Protein AF-A0A0N1IH06-F1 (afdb_monomer_lite)

Radius of gyration: 19.14 Å; chains: 1; bounding box: 36×37×57 Å

Secondary structure (DSSP, 8-state):
-PPPPP-------EEEEEE-TT--TT--TT--EEEEESS-----SS--PPPPP-SS---TT------------TTS--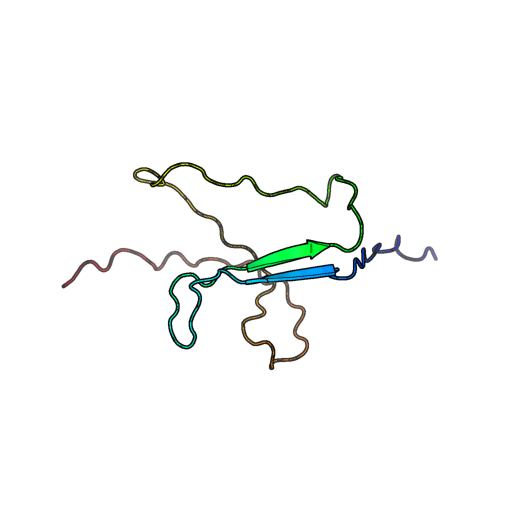----------S--------

Sequence (97 aa):
MSSPPGMFIFLVPIKAIHVHPEYKPPMKYNDIAILELAADVDIDSSIRPACLWQKPDFGQNSIAYATGWGTTDPLMGNSSKIDDLQISSWLTYKTNH

Structure (mmCIF, N/CA/C/O backbone):
data_AF-A0A0N1IH06-F1
#
_entry.id   AF-A0A0N1IH06-F1
#
loop_
_atom_site.group_PDB
_atom_site.id
_atom_site.type_symbol
_atom_site.label_atom_id
_atom_site.label_alt_id
_atom_site.label_comp_id
_atom_site.label_asym_id
_atom_site.label_entity_id
_atom_site.label_seq_id
_atom_site.pdbx_PDB_ins_code
_atom_site.Cartn_x
_atom_site.Cartn_y
_atom_site.Cartn_z
_atom_site.occupancy
_atom_site.B_iso_or_equiv
_atom_site.auth_seq_id
_atom_site.auth_comp_id
_atom_site.auth_asym_id
_atom_site.auth_atom_id
_atom_site.pdbx_PDB_model_num
ATOM 1 N N . MET A 1 1 ? 13.605 20.977 -33.504 1.00 37.25 1 MET A N 1
ATOM 2 C CA . MET A 1 1 ? 12.475 20.815 -32.567 1.00 37.25 1 MET A CA 1
ATOM 3 C C . MET A 1 1 ? 12.529 19.408 -31.994 1.00 37.25 1 MET A C 1
ATOM 5 O O . MET A 1 1 ? 12.332 18.462 -32.741 1.00 37.25 1 MET A O 1
ATOM 9 N N . SER A 1 2 ? 12.899 19.268 -30.723 1.00 41.12 2 SER A N 1
ATOM 10 C CA . SER A 1 2 ? 13.018 17.993 -30.008 1.00 41.12 2 SER A CA 1
ATOM 11 C C . SER A 1 2 ? 11.706 17.663 -29.298 1.00 41.12 2 SER A C 1
ATOM 13 O O . SER A 1 2 ? 11.226 18.471 -28.504 1.00 41.12 2 SER A O 1
ATOM 15 N N . SER A 1 3 ? 11.136 16.495 -29.580 1.00 48.72 3 SER A N 1
ATOM 16 C CA . SER A 1 3 ? 10.010 15.928 -28.829 1.00 48.72 3 SER A CA 1
ATOM 17 C C . SER A 1 3 ? 10.336 15.855 -27.324 1.00 48.72 3 SER A C 1
ATOM 19 O O . SER A 1 3 ? 11.503 15.632 -26.987 1.00 48.72 3 SER A O 1
ATOM 21 N N . PRO A 1 4 ? 9.361 16.021 -26.407 1.00 58.12 4 PRO A N 1
ATOM 22 C CA . PRO A 1 4 ? 9.625 15.884 -24.977 1.00 58.12 4 PRO A CA 1
ATOM 23 C C . PRO A 1 4 ? 10.025 14.433 -24.661 1.00 58.12 4 PRO A C 1
ATOM 25 O O . PRO A 1 4 ? 9.438 13.517 -25.247 1.00 58.12 4 PRO A O 1
ATOM 28 N N . PRO A 1 5 ? 10.998 14.192 -23.764 1.00 48.44 5 PRO A N 1
ATOM 29 C CA . PRO A 1 5 ? 11.361 12.843 -23.349 1.00 48.44 5 PRO A CA 1
ATOM 30 C C . PRO A 1 5 ? 10.136 12.138 -22.758 1.00 48.44 5 PRO A C 1
ATOM 32 O O . PRO A 1 5 ? 9.456 12.666 -21.878 1.00 48.44 5 PRO A O 1
ATOM 35 N N . GLY A 1 6 ? 9.836 10.972 -23.330 1.00 48.44 6 GLY A N 1
ATOM 36 C CA . GLY A 1 6 ? 8.625 10.203 -23.094 1.00 48.44 6 GLY A CA 1
ATOM 37 C C . GLY A 1 6 ? 8.413 9.866 -21.623 1.00 48.44 6 GLY A C 1
ATOM 38 O O . GLY A 1 6 ? 9.256 9.259 -20.971 1.00 48.44 6 GLY A O 1
ATOM 39 N N . MET A 1 7 ? 7.235 10.231 -21.132 1.00 52.88 7 MET A N 1
ATOM 40 C CA . MET A 1 7 ? 6.618 9.641 -19.957 1.00 52.88 7 MET A CA 1
ATOM 41 C C . MET A 1 7 ? 6.423 8.145 -20.232 1.00 52.88 7 MET A C 1
ATOM 43 O O . MET A 1 7 ? 5.544 7.763 -21.004 1.00 52.88 7 MET A O 1
ATOM 47 N N . PHE A 1 8 ? 7.269 7.296 -19.652 1.00 55.47 8 PHE A N 1
ATOM 48 C CA . PHE A 1 8 ? 7.048 5.855 -19.671 1.00 55.47 8 PHE A CA 1
ATOM 49 C C . PHE A 1 8 ? 5.858 5.556 -18.758 1.00 55.47 8 PHE A C 1
ATOM 51 O O . PHE A 1 8 ? 5.989 5.539 -17.538 1.00 55.47 8 PHE A O 1
ATOM 58 N N . ILE A 1 9 ? 4.672 5.370 -19.338 1.00 63.19 9 ILE A N 1
ATOM 59 C CA . ILE A 1 9 ? 3.541 4.833 -18.583 1.00 63.19 9 ILE A CA 1
ATOM 60 C C . ILE A 1 9 ? 3.840 3.354 -1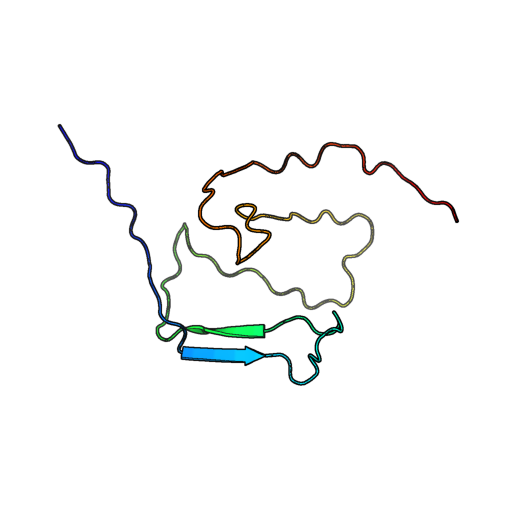8.355 1.00 63.19 9 ILE A C 1
ATOM 62 O O . ILE A 1 9 ? 3.825 2.556 -19.292 1.00 63.19 9 ILE A O 1
ATOM 66 N N . PHE A 1 10 ? 4.132 2.997 -17.110 1.00 70.56 10 PHE A N 1
ATOM 67 C CA . PHE A 1 10 ? 4.335 1.612 -16.719 1.00 70.56 10 PHE A CA 1
ATOM 68 C C . PHE A 1 10 ? 2.970 0.974 -16.430 1.00 70.56 10 PHE A C 1
ATOM 70 O O . PHE A 1 10 ? 2.358 1.227 -15.394 1.00 70.56 10 PHE A O 1
ATOM 77 N N . LEU A 1 11 ? 2.451 0.204 -17.391 1.00 83.62 11 LEU A N 1
ATOM 78 C CA . LEU A 1 11 ? 1.171 -0.497 -17.268 1.00 83.62 11 LEU A CA 1
ATOM 79 C C . LEU A 1 11 ? 1.414 -1.960 -16.901 1.00 83.62 11 LEU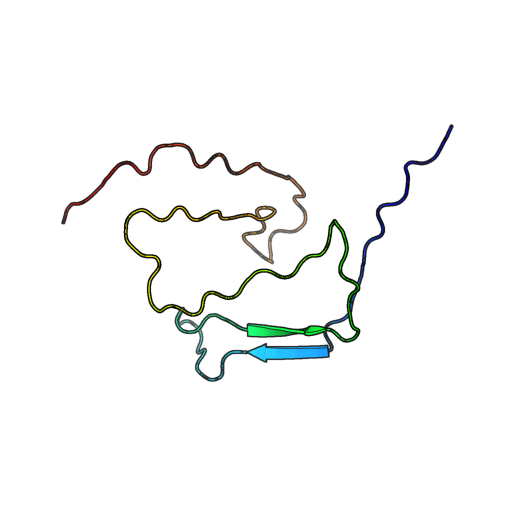 A C 1
ATOM 81 O O . LEU A 1 11 ? 1.884 -2.737 -17.730 1.00 83.62 11 LEU A O 1
ATOM 85 N N . VAL A 1 12 ? 1.043 -2.340 -15.677 1.00 90.12 12 VAL A N 1
ATOM 86 C CA . VAL A 1 12 ? 1.100 -3.730 -15.206 1.00 90.12 12 VAL A CA 1
ATOM 87 C C . VAL A 1 12 ? -0.318 -4.233 -14.952 1.00 90.12 12 VAL A C 1
ATOM 89 O O . VAL A 1 12 ? -1.046 -3.615 -14.172 1.00 90.12 12 VAL A O 1
ATOM 92 N N . PRO A 1 13 ? -0.741 -5.341 -15.583 1.00 94.00 13 PRO A N 1
ATOM 93 C CA . PRO A 1 13 ? -2.034 -5.945 -15.292 1.00 94.00 13 PRO A CA 1
ATOM 94 C C . PRO A 1 13 ? -2.121 -6.460 -13.851 1.00 94.00 13 PRO A C 1
ATOM 96 O O . PRO A 1 13 ? -1.130 -6.905 -13.269 1.00 94.00 13 PRO A O 1
ATOM 99 N N . ILE A 1 14 ? -3.333 -6.469 -13.300 1.00 94.88 14 ILE A N 1
ATOM 100 C CA . ILE A 1 14 ? -3.624 -7.114 -12.017 1.00 94.88 14 ILE A CA 1
ATOM 101 C C . ILE A 1 14 ? -3.856 -8.603 -12.273 1.00 94.88 14 ILE A C 1
ATOM 103 O O . ILE A 1 14 ? -4.690 -8.973 -13.099 1.00 94.88 14 ILE A O 1
ATOM 107 N N . LYS A 1 15 ? -3.131 -9.455 -11.551 1.00 96.62 15 LYS A N 1
ATOM 108 C CA . LYS A 1 15 ? -3.290 -10.912 -11.586 1.00 96.62 15 LYS A CA 1
ATOM 109 C C . LYS A 1 15 ? -4.420 -11.378 -10.683 1.00 96.62 15 LYS A C 1
ATOM 111 O O . LYS A 1 15 ? -5.212 -12.225 -11.088 1.00 96.62 15 LYS A O 1
ATOM 116 N N . ALA A 1 16 ? -4.484 -10.842 -9.468 1.00 95.69 16 ALA A N 1
ATOM 117 C CA . ALA A 1 16 ? -5.490 -11.214 -8.484 1.00 95.69 16 ALA A CA 1
ATOM 118 C C . ALA A 1 16 ? -5.808 -10.057 -7.531 1.00 95.69 16 ALA A C 1
ATOM 120 O O . ALA A 1 16 ? -4.976 -9.186 -7.274 1.00 95.69 16 ALA A O 1
ATOM 121 N N . ILE A 1 17 ? -7.031 -10.078 -7.003 1.00 96.75 17 ILE A N 1
ATOM 122 C CA . ILE A 1 17 ? -7.524 -9.141 -5.993 1.00 96.75 17 ILE A CA 1
ATOM 123 C C . ILE A 1 17 ? -7.880 -9.959 -4.756 1.00 96.75 17 ILE A C 1
ATOM 125 O O . ILE A 1 17 ? -8.794 -10.783 -4.794 1.00 96.75 17 ILE A O 1
ATOM 129 N N . HIS A 1 18 ? -7.169 -9.718 -3.660 1.00 95.94 18 HIS A N 1
ATOM 130 C CA . HIS A 1 18 ? -7.346 -10.411 -2.388 1.00 95.94 18 HIS A CA 1
ATOM 131 C C . HIS A 1 18 ? -8.028 -9.463 -1.399 1.00 95.94 18 HIS A C 1
ATOM 133 O O . HIS A 1 18 ? -7.379 -8.637 -0.757 1.00 95.94 18 HIS A O 1
ATOM 139 N N . VAL A 1 19 ? -9.357 -9.539 -1.317 1.00 95.88 19 VAL A N 1
ATOM 140 C CA . VAL A 1 19 ? -10.160 -8.726 -0.388 1.00 95.88 19 VAL A CA 1
ATOM 141 C C . VAL A 1 19 ? -10.036 -9.288 1.027 1.00 95.88 19 VAL A C 1
ATOM 143 O O . VAL A 1 19 ? -9.980 -10.507 1.201 1.00 95.88 19 VAL A O 1
ATOM 146 N N . HIS A 1 20 ? -10.010 -8.420 2.044 1.00 95.12 20 HIS A N 1
ATOM 147 C CA . HIS A 1 20 ? -10.005 -8.874 3.433 1.00 95.12 20 HIS A CA 1
ATOM 148 C C . HIS A 1 20 ? -11.194 -9.821 3.699 1.00 95.12 20 HIS A C 1
ATOM 150 O O . HIS A 1 20 ? -12.336 -9.453 3.413 1.00 95.12 20 HIS A O 1
ATOM 156 N N . PRO A 1 21 ? -10.977 -11.019 4.276 1.00 96.31 21 PRO A N 1
ATOM 157 C CA . PRO A 1 21 ? -12.012 -12.056 4.385 1.00 96.31 21 PRO A CA 1
ATOM 158 C C . PRO A 1 21 ? -13.220 -11.634 5.234 1.00 96.31 21 PRO A C 1
ATOM 160 O O . PRO A 1 21 ? -14.321 -12.153 5.069 1.00 96.31 21 PRO A O 1
ATOM 163 N N . GLU A 1 22 ? -13.020 -10.682 6.144 1.00 96.25 22 GLU A N 1
ATOM 164 C CA . GLU A 1 22 ? -14.071 -10.147 7.014 1.00 96.25 22 GLU A CA 1
ATOM 165 C C . GLU A 1 22 ? -14.689 -8.830 6.521 1.00 96.25 22 GLU A C 1
ATOM 167 O O . GLU A 1 22 ? -15.530 -8.260 7.218 1.00 96.25 22 GLU A O 1
ATOM 172 N N . TYR A 1 23 ? -14.288 -8.321 5.352 1.00 94.12 23 TYR A N 1
ATOM 173 C CA . TYR A 1 23 ? -14.929 -7.144 4.772 1.00 94.12 23 TYR A CA 1
ATOM 174 C C . TYR A 1 23 ? -16.373 -7.469 4.378 1.00 94.12 23 TYR A C 1
ATOM 176 O O . TYR A 1 23 ? -16.638 -8.424 3.646 1.00 94.12 23 TYR A O 1
ATOM 184 N N . LYS A 1 24 ? -17.326 -6.675 4.872 1.00 90.81 24 LYS A N 1
ATOM 185 C CA . LYS A 1 24 ? -18.761 -6.874 4.631 1.00 90.81 24 LYS A CA 1
ATOM 186 C C . LYS A 1 24 ? -19.445 -5.526 4.374 1.00 90.81 24 LYS A C 1
ATOM 188 O O . LYS A 1 24 ? -19.783 -4.834 5.338 1.00 90.81 24 LYS A O 1
ATOM 193 N N . PRO A 1 25 ? -19.687 -5.137 3.111 1.00 86.69 25 PRO A N 1
ATOM 194 C CA . PRO A 1 25 ? -20.413 -3.906 2.816 1.00 86.69 25 PRO A CA 1
ATOM 195 C C . PRO A 1 25 ? -21.847 -3.967 3.388 1.00 86.69 25 PRO A C 1
ATOM 197 O O . PRO A 1 25 ? -22.431 -5.050 3.453 1.00 86.69 25 PRO A O 1
ATOM 200 N N . PRO A 1 26 ? -22.436 -2.834 3.821 1.00 87.19 26 PRO A N 1
ATOM 201 C CA . PRO A 1 26 ? -21.933 -1.461 3.704 1.00 87.19 26 PRO A CA 1
ATOM 202 C C . PRO A 1 26 ? -21.001 -1.031 4.851 1.00 87.19 26 PRO A C 1
ATOM 204 O O . PRO A 1 26 ? -20.659 0.149 4.947 1.00 87.19 26 PRO A O 1
ATOM 207 N N . MET A 1 27 ? -20.620 -1.947 5.748 1.00 83.00 27 MET A N 1
ATOM 208 C CA . MET A 1 27 ? -19.755 -1.614 6.879 1.00 83.00 27 MET A CA 1
ATOM 209 C C . MET A 1 27 ? -18.373 -1.172 6.383 1.00 83.00 27 MET A C 1
ATOM 211 O O . MET A 1 27 ? -17.840 -1.714 5.421 1.00 83.00 27 MET A O 1
ATOM 215 N N . LYS A 1 28 ? -17.793 -0.181 7.065 1.00 86.56 28 LYS A N 1
ATOM 216 C CA . LYS A 1 28 ? -16.462 0.377 6.765 1.00 86.56 28 LYS A CA 1
ATOM 217 C C . LYS A 1 28 ? -15.327 -0.300 7.540 1.00 86.56 28 LYS A C 1
ATOM 219 O O . LYS A 1 28 ? -14.187 0.145 7.490 1.00 86.56 28 LYS A O 1
ATOM 224 N N . TYR A 1 29 ? -15.640 -1.363 8.279 1.00 90.75 29 TYR A N 1
ATOM 225 C CA . TYR A 1 29 ? -14.641 -2.170 8.969 1.00 90.75 29 TYR A CA 1
ATOM 226 C C . TYR A 1 29 ? -13.922 -3.083 7.980 1.00 90.75 29 TYR A C 1
ATOM 228 O O . TYR A 1 29 ? -14.557 -3.647 7.090 1.00 90.75 29 TYR A O 1
ATOM 236 N N . ASN A 1 30 ? -12.612 -3.252 8.178 1.00 92.69 30 ASN A N 1
ATOM 237 C CA . ASN A 1 30 ? -11.752 -4.078 7.331 1.00 92.69 30 ASN A CA 1
ATOM 238 C C . ASN A 1 30 ? -11.787 -3.679 5.843 1.00 92.69 30 ASN A C 1
ATOM 240 O O . ASN A 1 30 ? -11.702 -4.539 4.971 1.00 92.69 30 ASN A O 1
ATOM 244 N N . ASP A 1 31 ? -11.932 -2.381 5.557 1.00 93.00 31 ASP A N 1
ATOM 245 C CA . ASP A 1 31 ? -11.947 -1.824 4.198 1.00 93.00 31 ASP A CA 1
ATOM 246 C C . ASP A 1 31 ? -10.518 -1.784 3.618 1.00 93.00 31 ASP A C 1
ATOM 248 O O . ASP A 1 31 ? -9.873 -0.739 3.541 1.00 93.00 31 ASP A O 1
ATOM 252 N N . ILE A 1 32 ? -9.976 -2.971 3.321 1.00 93.12 32 ILE A N 1
ATOM 253 C CA . ILE A 1 32 ? -8.619 -3.190 2.811 1.00 93.12 32 ILE A CA 1
ATOM 254 C C . ILE A 1 32 ? -8.585 -4.385 1.845 1.00 93.12 32 ILE A C 1
ATOM 256 O O . ILE A 1 32 ? -9.284 -5.386 2.024 1.00 93.12 32 ILE A O 1
ATOM 260 N N . ALA A 1 33 ? -7.742 -4.290 0.817 1.00 94.50 33 ALA A N 1
ATOM 261 C CA . ALA A 1 33 ? -7.468 -5.370 -0.125 1.00 94.50 33 ALA A CA 1
ATOM 262 C C . ALA A 1 33 ? -6.003 -5.333 -0.582 1.00 94.50 33 ALA A C 1
ATOM 264 O O . ALA A 1 33 ? -5.374 -4.275 -0.591 1.00 94.50 33 ALA A O 1
ATOM 265 N N . ILE A 1 34 ? -5.476 -6.489 -0.985 1.00 96.44 34 ILE A N 1
ATOM 266 C CA . ILE A 1 34 ? -4.157 -6.623 -1.613 1.00 96.44 34 ILE A CA 1
ATOM 267 C C . ILE A 1 34 ? -4.358 -6.867 -3.109 1.00 96.44 34 ILE A C 1
ATOM 269 O O . ILE A 1 34 ? -5.119 -7.751 -3.506 1.00 96.44 34 ILE A O 1
ATOM 273 N N . LEU A 1 35 ? -3.656 -6.097 -3.940 1.00 95.81 35 LEU A N 1
ATOM 274 C CA . LEU A 1 35 ? -3.601 -6.300 -5.387 1.00 95.81 35 LEU A CA 1
ATOM 275 C C . LEU A 1 35 ? -2.298 -7.017 -5.736 1.00 95.81 35 LEU A C 1
ATOM 277 O O . LEU A 1 35 ? -1.214 -6.517 -5.443 1.00 95.81 35 LEU A O 1
ATOM 281 N N . GLU A 1 36 ? -2.404 -8.184 -6.361 1.00 95.44 36 GLU A N 1
ATOM 282 C CA . GLU A 1 36 ? -1.257 -8.933 -6.869 1.00 95.44 36 GLU A CA 1
ATOM 283 C C . GLU A 1 36 ? -1.016 -8.551 -8.330 1.00 95.44 36 GLU A C 1
ATOM 285 O O . GLU A 1 36 ? -1.911 -8.671 -9.172 1.00 95.44 36 GLU A O 1
ATOM 290 N N . LEU A 1 37 ? 0.192 -8.085 -8.638 1.00 95.38 37 LEU A N 1
ATOM 291 C CA . LEU A 1 37 ? 0.583 -7.714 -9.995 1.00 95.38 37 LEU A CA 1
ATOM 292 C C . LEU A 1 37 ? 0.883 -8.963 -10.839 1.00 95.38 37 LEU A C 1
ATOM 294 O O . LEU A 1 37 ? 1.344 -9.982 -10.329 1.00 95.38 37 LEU A O 1
ATOM 298 N N . ALA A 1 38 ? 0.612 -8.897 -12.144 1.00 95.12 38 ALA A N 1
ATOM 299 C CA . ALA A 1 38 ? 0.884 -9.997 -13.077 1.00 95.12 38 ALA A CA 1
ATOM 300 C C . ALA A 1 38 ? 2.363 -10.155 -13.442 1.00 95.12 38 ALA A C 1
ATOM 302 O O . ALA A 1 38 ? 2.754 -11.210 -13.940 1.00 95.12 38 ALA A O 1
ATOM 303 N N . ALA A 1 39 ? 3.164 -9.125 -13.187 1.00 93.31 39 ALA A N 1
ATOM 304 C CA . ALA A 1 39 ? 4.604 -9.129 -13.359 1.00 93.31 39 ALA A CA 1
ATOM 305 C C . ALA A 1 39 ? 5.256 -8.303 -12.248 1.00 93.31 39 ALA A C 1
ATOM 307 O O . ALA A 1 39 ? 4.629 -7.395 -11.692 1.00 93.31 39 ALA A O 1
ATOM 308 N N . ASP A 1 40 ? 6.514 -8.620 -11.961 1.00 91.88 40 ASP A N 1
ATOM 309 C CA . ASP A 1 40 ? 7.331 -7.843 -11.037 1.00 91.88 40 ASP A CA 1
ATOM 310 C C . ASP A 1 40 ? 7.620 -6.447 -11.607 1.00 91.88 40 ASP A C 1
ATOM 312 O O . ASP A 1 40 ? 7.640 -6.234 -12.823 1.00 91.88 40 ASP A O 1
ATOM 316 N N . VAL A 1 41 ? 7.830 -5.489 -10.705 1.00 89.56 41 VAL A N 1
ATOM 317 C CA . VAL A 1 41 ? 8.149 -4.099 -11.042 1.00 89.56 41 VAL A CA 1
ATOM 318 C C . VAL A 1 41 ? 9.532 -3.768 -10.517 1.00 89.56 41 VAL A C 1
ATOM 320 O O . VAL A 1 41 ? 9.813 -3.968 -9.333 1.00 89.56 41 VAL A O 1
ATOM 323 N N . ASP A 1 42 ? 10.373 -3.222 -11.389 1.00 88.69 42 ASP A N 1
ATOM 324 C CA . ASP A 1 42 ? 11.696 -2.754 -11.003 1.00 88.69 42 ASP A CA 1
ATOM 325 C C . ASP A 1 42 ? 11.590 -1.491 -10.138 1.00 88.69 42 ASP A C 1
ATOM 327 O O . ASP A 1 42 ? 10.887 -0.533 -10.462 1.00 88.69 42 ASP A O 1
ATOM 331 N N . ILE A 1 43 ? 12.299 -1.496 -9.010 1.00 89.62 43 ILE A N 1
ATOM 332 C CA . ILE A 1 43 ? 12.373 -0.354 -8.095 1.00 89.62 43 ILE A CA 1
ATOM 333 C C . ILE A 1 43 ? 13.357 0.667 -8.661 1.00 89.62 43 ILE A C 1
ATOM 335 O O . ILE A 1 43 ? 14.503 0.334 -8.968 1.00 89.62 43 ILE A O 1
ATOM 339 N N . ASP A 1 44 ? 12.943 1.931 -8.710 1.00 86.88 44 ASP A N 1
ATOM 340 C CA . ASP A 1 44 ? 13.775 3.030 -9.191 1.00 86.88 44 ASP A CA 1
ATOM 341 C C . ASP A 1 44 ? 13.591 4.313 -8.352 1.00 86.88 44 ASP A C 1
ATOM 343 O O . ASP A 1 44 ? 13.175 4.290 -7.188 1.00 86.88 44 ASP A O 1
ATOM 347 N N . SER A 1 45 ? 13.992 5.466 -8.895 1.00 89.12 45 SER A N 1
ATOM 348 C CA . SER A 1 45 ? 13.818 6.754 -8.216 1.00 89.12 45 SER A CA 1
ATOM 349 C C . SER A 1 45 ? 12.357 7.179 -8.059 1.00 89.12 45 SER A C 1
ATOM 351 O O . SER A 1 45 ? 12.058 7.932 -7.134 1.00 89.12 45 SER A O 1
ATOM 353 N N . SER A 1 46 ? 11.480 6.713 -8.942 1.00 87.12 46 SER A N 1
ATOM 354 C CA . SER A 1 46 ? 10.066 7.071 -9.053 1.00 87.12 46 SER A CA 1
ATOM 355 C C . SER A 1 46 ? 9.130 6.000 -8.481 1.00 87.12 46 SER A C 1
ATOM 357 O O . SER A 1 46 ? 8.013 6.330 -8.089 1.00 87.12 46 SER A O 1
ATOM 359 N N . ILE A 1 47 ? 9.576 4.746 -8.381 1.00 88.19 47 ILE A N 1
ATOM 360 C CA . ILE A 1 47 ? 8.825 3.602 -7.858 1.00 88.19 47 ILE A CA 1
ATOM 361 C C . ILE A 1 47 ? 9.528 3.083 -6.607 1.00 88.19 47 ILE A C 1
ATOM 363 O O . ILE A 1 47 ? 10.612 2.507 -6.684 1.00 88.19 47 ILE A O 1
ATOM 367 N N . ARG A 1 48 ? 8.908 3.267 -5.436 1.00 90.62 48 ARG A N 1
ATOM 368 C CA . ARG A 1 48 ? 9.417 2.759 -4.152 1.00 90.62 48 ARG A CA 1
ATOM 369 C C . ARG A 1 48 ? 8.277 2.211 -3.292 1.00 90.62 48 ARG A C 1
ATOM 371 O O . ARG A 1 48 ? 7.229 2.854 -3.219 1.00 90.62 48 ARG A O 1
ATOM 378 N N . PRO A 1 49 ? 8.465 1.063 -2.618 1.00 91.38 49 PRO A N 1
ATOM 379 C CA . PRO A 1 49 ? 7.460 0.534 -1.708 1.00 91.38 49 PRO A CA 1
ATOM 380 C C . PRO A 1 49 ? 7.310 1.432 -0.473 1.00 91.38 49 PRO A C 1
ATOM 382 O O . PRO A 1 49 ? 8.288 1.984 0.034 1.00 91.38 49 PRO A O 1
ATOM 385 N N . ALA A 1 50 ? 6.082 1.542 0.034 1.00 89.81 50 ALA A N 1
ATOM 386 C CA . ALA A 1 50 ? 5.820 2.156 1.329 1.00 89.81 50 ALA A CA 1
ATOM 387 C C . ALA A 1 50 ? 6.174 1.184 2.468 1.00 89.81 50 ALA A C 1
ATOM 389 O O . ALA A 1 50 ? 6.005 -0.030 2.344 1.00 89.81 50 ALA A O 1
ATOM 390 N N . CYS A 1 51 ? 6.640 1.717 3.597 1.00 89.38 51 CYS A N 1
ATOM 391 C CA . CYS A 1 51 ? 6.889 0.913 4.790 1.00 89.38 51 CYS A CA 1
ATOM 392 C C . CYS A 1 51 ? 5.569 0.556 5.484 1.00 89.38 51 CYS A C 1
ATOM 394 O O . CYS A 1 51 ? 4.743 1.433 5.735 1.00 89.38 51 CYS A O 1
ATOM 396 N N . LEU A 1 52 ? 5.404 -0.714 5.860 1.00 90.19 52 LEU A N 1
ATOM 397 C CA . LEU A 1 52 ? 4.273 -1.143 6.677 1.00 90.19 52 LEU A CA 1
ATOM 398 C C . LEU A 1 52 ? 4.554 -0.871 8.157 1.00 90.19 52 LEU A C 1
ATOM 400 O O . LEU A 1 52 ? 5.581 -1.287 8.699 1.00 90.19 52 LEU A O 1
ATOM 404 N N . TRP A 1 53 ? 3.623 -0.196 8.822 1.00 89.06 53 TRP A N 1
ATOM 405 C CA . TRP A 1 53 ? 3.697 0.027 10.260 1.00 89.06 53 TRP A CA 1
ATOM 406 C C . TRP A 1 53 ? 3.344 -1.255 11.021 1.00 89.06 53 TRP A C 1
ATOM 408 O O . TRP A 1 53 ? 2.324 -1.880 10.749 1.00 89.06 53 TRP A O 1
ATOM 418 N N . GLN A 1 54 ? 4.191 -1.651 11.975 1.00 90.50 54 GLN A N 1
ATOM 419 C CA . GLN A 1 54 ? 4.043 -2.911 12.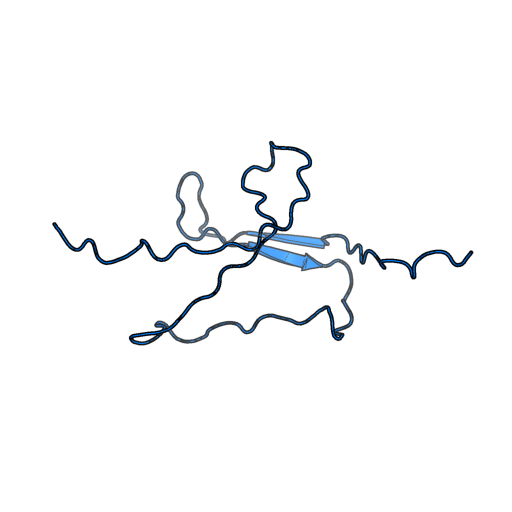722 1.00 90.50 54 GLN A CA 1
ATOM 420 C C . GLN A 1 54 ? 3.662 -2.715 14.194 1.00 90.50 54 GLN A C 1
ATOM 422 O O . GLN A 1 54 ? 3.539 -3.688 14.935 1.00 90.50 54 GLN A O 1
ATOM 427 N N . LYS A 1 55 ? 3.511 -1.466 14.645 1.00 88.44 55 LYS A N 1
ATOM 428 C CA . LYS A 1 55 ? 3.142 -1.157 16.029 1.00 88.44 55 LYS A CA 1
ATOM 429 C C . LYS A 1 55 ? 1.644 -0.859 16.123 1.00 88.44 55 LYS A C 1
ATOM 431 O O . LYS A 1 55 ? 1.066 -0.364 15.159 1.00 88.44 55 LYS A O 1
ATOM 436 N N . PRO A 1 56 ? 1.015 -1.134 17.274 1.00 84.38 56 PRO A N 1
ATOM 437 C CA . PRO A 1 56 ? -0.414 -0.890 17.454 1.00 84.38 56 PRO A CA 1
ATOM 438 C C . PRO A 1 56 ? -0.771 0.602 17.517 1.00 84.38 56 PRO A C 1
ATOM 440 O O . PRO A 1 56 ? -1.917 0.960 17.268 1.00 84.38 56 PRO A O 1
ATOM 443 N N . ASP A 1 57 ? 0.185 1.473 17.846 1.00 84.44 57 ASP A N 1
ATOM 444 C CA . ASP A 1 57 ? -0.026 2.906 18.011 1.00 84.44 57 ASP A CA 1
ATOM 445 C C . ASP A 1 57 ? 1.027 3.744 17.270 1.00 84.44 57 ASP A C 1
ATOM 447 O O . ASP A 1 57 ? 2.084 3.263 16.853 1.00 84.44 57 ASP A O 1
ATOM 451 N N . PHE A 1 58 ? 0.705 5.025 17.080 1.00 78.94 58 PHE A N 1
ATOM 452 C CA . PHE A 1 58 ? 1.579 6.014 16.448 1.00 78.94 58 PHE A CA 1
ATOM 453 C C . PHE A 1 58 ? 2.306 6.899 17.475 1.00 78.94 58 PHE A C 1
ATOM 455 O O . PHE A 1 58 ? 3.012 7.820 17.083 1.00 78.94 58 PHE A O 1
ATOM 462 N N . GLY A 1 59 ? 2.174 6.632 18.780 1.00 80.31 59 GLY A N 1
ATOM 463 C CA . GLY A 1 59 ? 2.649 7.527 19.842 1.00 80.31 59 GLY A CA 1
ATOM 464 C C . GLY A 1 59 ? 1.911 8.878 19.874 1.00 80.31 59 GLY A C 1
ATOM 465 O O . GLY A 1 59 ? 1.072 9.176 19.023 1.00 80.31 59 GLY A O 1
ATOM 466 N N . GLN A 1 60 ? 2.197 9.707 20.881 1.00 79.69 60 GLN A N 1
ATOM 467 C CA . GLN A 1 60 ? 1.660 11.072 20.950 1.00 79.69 60 GLN A CA 1
ATOM 468 C C . GLN A 1 60 ? 2.438 12.011 20.014 1.00 79.69 60 GLN A C 1
ATOM 470 O O . GLN A 1 60 ? 3.656 11.903 19.900 1.00 79.69 60 GLN A O 1
ATOM 475 N N . ASN A 1 61 ? 1.733 12.965 19.397 1.00 78.00 61 ASN A N 1
ATOM 476 C CA . ASN A 1 61 ? 2.280 14.030 18.539 1.00 78.00 61 ASN A CA 1
ATOM 477 C C . ASN A 1 61 ? 2.921 13.575 17.212 1.00 78.00 61 ASN A C 1
ATOM 479 O O . ASN A 1 61 ? 3.821 14.242 16.700 1.00 78.00 61 ASN A O 1
ATOM 483 N N . SER A 1 62 ? 2.439 12.482 16.620 1.00 82.69 62 SER A N 1
ATOM 484 C CA . SER A 1 62 ? 2.871 12.059 15.282 1.00 82.69 62 SER A CA 1
ATOM 485 C C . SER A 1 62 ? 2.151 12.819 14.170 1.00 82.69 62 SER A C 1
ATOM 487 O O . SER A 1 62 ? 0.938 13.022 14.218 1.00 82.69 62 SER A O 1
ATOM 489 N N . ILE A 1 63 ? 2.909 13.220 13.148 1.00 85.56 63 ILE A N 1
ATOM 490 C CA . ILE A 1 63 ? 2.392 13.875 11.941 1.00 85.56 63 ILE A CA 1
ATOM 491 C C . ILE A 1 63 ? 2.160 12.807 10.870 1.00 85.56 63 ILE A C 1
ATOM 493 O O . ILE A 1 63 ? 3.047 11.999 10.598 1.00 85.56 63 ILE A O 1
ATOM 497 N N . ALA A 1 64 ? 0.982 12.830 10.248 1.00 86.88 64 ALA A N 1
ATOM 498 C CA . ALA A 1 64 ? 0.644 11.989 9.106 1.00 86.88 64 ALA A CA 1
ATOM 499 C C . ALA A 1 64 ? 0.489 12.844 7.843 1.00 86.88 64 ALA A C 1
ATOM 501 O O . ALA A 1 64 ? -0.041 13.954 7.897 1.00 86.88 64 ALA A O 1
ATOM 502 N N . TYR A 1 65 ? 0.929 12.303 6.709 1.00 89.50 65 TYR A N 1
ATOM 503 C CA . TYR A 1 65 ? 0.769 12.915 5.393 1.00 89.50 65 TYR A CA 1
ATOM 504 C C . TYR A 1 65 ? -0.221 12.089 4.573 1.00 89.50 65 TYR A C 1
ATOM 506 O O . TYR A 1 65 ? -0.124 10.863 4.543 1.00 89.50 65 TYR A O 1
ATOM 514 N N . ALA A 1 66 ? -1.152 12.759 3.899 1.00 87.06 66 ALA A N 1
ATOM 515 C CA . ALA A 1 66 ? -2.066 12.149 2.940 1.00 87.06 66 ALA A CA 1
ATOM 516 C C . ALA A 1 66 ? -1.778 12.727 1.551 1.00 87.06 66 ALA A C 1
ATOM 518 O O . ALA A 1 66 ? -1.666 13.943 1.401 1.00 87.06 66 ALA A O 1
ATOM 519 N N . THR A 1 67 ? -1.641 11.865 0.547 1.00 87.19 67 THR A N 1
ATOM 520 C CA . THR A 1 67 ? -1.311 12.247 -0.832 1.00 87.19 67 THR A CA 1
ATOM 521 C C . THR A 1 67 ? -2.243 11.539 -1.815 1.00 87.19 67 THR A C 1
ATOM 523 O O . THR A 1 67 ? -2.709 10.430 -1.559 1.00 87.19 67 THR A O 1
ATOM 526 N N . GLY A 1 68 ? -2.548 12.184 -2.942 1.00 84.38 68 GLY A N 1
ATOM 527 C CA . GLY A 1 68 ? -3.395 11.622 -3.994 1.00 84.38 68 GLY A CA 1
ATOM 528 C C . GLY A 1 68 ? -3.775 12.663 -5.046 1.00 84.38 68 GLY A C 1
ATOM 529 O O . GLY A 1 68 ? -3.563 13.854 -4.849 1.00 84.38 68 GLY A O 1
ATOM 530 N N . TRP A 1 69 ? -4.360 12.217 -6.160 1.00 84.38 69 TRP A N 1
ATOM 531 C CA . TRP A 1 69 ? -4.796 13.083 -7.271 1.00 84.38 69 TRP A CA 1
ATOM 532 C C . TRP A 1 69 ? -6.237 13.606 -7.136 1.00 84.38 69 TRP A C 1
ATOM 534 O O . TRP A 1 69 ? -6.805 14.103 -8.101 1.00 84.38 69 TRP A O 1
ATOM 544 N N . GLY A 1 70 ? -6.857 13.467 -5.960 1.00 77.62 70 GLY A N 1
ATOM 545 C CA . GLY A 1 70 ? -8.203 13.998 -5.714 1.00 77.62 70 GLY A CA 1
ATOM 546 C C . GLY A 1 70 ? -9.355 13.221 -6.367 1.00 77.62 70 GLY A C 1
ATOM 547 O O . GLY A 1 70 ? -10.465 13.739 -6.435 1.00 77.62 70 GLY A O 1
ATOM 548 N N . THR A 1 71 ? -9.140 11.981 -6.820 1.00 70.62 71 THR A N 1
ATOM 549 C CA . THR A 1 71 ? -10.221 11.126 -7.338 1.00 70.62 71 THR A CA 1
ATOM 550 C C . THR A 1 71 ? -11.072 10.593 -6.184 1.00 70.62 71 THR A C 1
ATOM 552 O O . THR A 1 71 ? -10.723 9.593 -5.561 1.00 70.62 71 THR A O 1
ATOM 555 N N . THR A 1 72 ? -12.179 11.267 -5.876 1.00 60.56 72 THR A N 1
ATOM 556 C CA . THR A 1 72 ? -13.088 10.886 -4.778 1.00 60.56 72 THR A CA 1
ATOM 557 C C . THR A 1 72 ? -14.334 10.127 -5.235 1.00 60.56 72 THR A C 1
ATOM 559 O O . THR A 1 72 ? -15.072 9.627 -4.390 1.00 60.56 72 THR A O 1
ATOM 562 N N . ASP A 1 73 ? -14.544 9.968 -6.545 1.00 54.41 73 ASP A N 1
ATOM 563 C CA . ASP A 1 73 ? -15.680 9.232 -7.100 1.00 54.41 73 ASP A CA 1
ATOM 564 C C . ASP A 1 73 ? -15.273 8.485 -8.390 1.00 54.41 73 ASP A C 1
ATOM 566 O O . ASP A 1 73 ? -14.856 9.134 -9.355 1.00 54.41 73 ASP A O 1
ATOM 570 N N . PRO A 1 74 ? -15.380 7.141 -8.459 1.00 51.94 74 PRO A N 1
ATOM 571 C CA . PRO A 1 74 ? -15.110 6.381 -9.683 1.00 51.94 74 PRO A CA 1
ATOM 572 C C . PRO A 1 74 ? -16.046 6.750 -10.844 1.00 51.94 74 PRO A C 1
ATOM 574 O O . PRO A 1 74 ? -15.738 6.445 -11.995 1.00 51.94 74 PRO A O 1
ATOM 577 N N . LEU A 1 75 ? -17.193 7.377 -10.550 1.00 53.84 75 LEU A N 1
ATOM 578 C CA . LEU A 1 75 ? -18.179 7.812 -11.542 1.00 53.84 75 LEU A CA 1
ATOM 579 C C . LEU A 1 75 ? -17.904 9.223 -12.083 1.00 53.84 75 LEU A C 1
ATOM 581 O O . LEU A 1 75 ? -18.479 9.603 -13.105 1.00 53.84 75 LEU A O 1
ATOM 585 N N . MET A 1 76 ? -17.019 9.998 -11.448 1.00 50.50 76 MET A N 1
ATOM 586 C CA . MET A 1 76 ? -16.581 11.294 -11.969 1.00 50.50 76 MET A CA 1
ATOM 587 C C . MET A 1 76 ? -15.347 11.110 -12.848 1.00 50.50 76 MET A C 1
ATOM 589 O O . MET A 1 76 ? -14.203 11.121 -12.397 1.00 50.50 76 MET A O 1
ATOM 593 N N . GLY A 1 77 ? -15.603 10.941 -14.143 1.00 46.69 77 GLY A N 1
ATOM 594 C CA . GLY A 1 77 ? -14.575 10.925 -15.170 1.00 46.69 77 GLY A CA 1
ATOM 595 C C . GLY A 1 77 ? -13.697 12.183 -15.160 1.00 46.69 77 GLY A C 1
ATOM 596 O O . GLY A 1 77 ? -14.169 13.307 -15.003 1.00 46.69 77 GLY A O 1
ATOM 597 N N . ASN A 1 78 ? -12.401 11.950 -15.390 1.00 51.75 78 ASN A N 1
ATOM 598 C CA . ASN A 1 78 ? -11.426 12.875 -15.970 1.00 51.75 78 ASN A CA 1
ATOM 599 C C . ASN A 1 78 ? -11.408 14.319 -15.430 1.00 51.75 78 ASN A C 1
ATOM 601 O O . ASN A 1 78 ? -11.745 15.265 -16.141 1.00 51.75 78 ASN A O 1
ATOM 605 N N . SER A 1 79 ? -10.835 14.503 -14.238 1.00 49.22 79 SER A N 1
ATOM 606 C CA . SER A 1 79 ? -10.200 15.774 -13.871 1.00 49.22 79 SER A CA 1
ATOM 607 C C . SER A 1 79 ? -8.786 15.535 -13.345 1.00 49.22 79 SER A C 1
ATOM 609 O O . SER A 1 79 ? -8.565 15.361 -12.152 1.00 49.22 79 SER A O 1
ATOM 611 N N . SER A 1 80 ? -7.809 15.537 -14.253 1.00 51.53 80 SER A N 1
ATOM 612 C CA . SER A 1 80 ? -6.385 15.570 -13.917 1.00 51.53 80 SER A CA 1
ATOM 613 C C . SER A 1 80 ? -6.019 16.973 -13.421 1.00 51.53 80 SER A C 1
ATOM 615 O O . SER A 1 80 ? -5.534 17.805 -14.189 1.00 51.53 80 SER A O 1
ATOM 617 N N . LYS A 1 81 ? -6.267 17.264 -12.144 1.00 40.84 81 LYS A N 1
ATOM 618 C CA . LYS A 1 81 ? -5.648 18.402 -11.458 1.00 40.84 81 LYS A CA 1
ATOM 619 C C . LYS A 1 81 ? -4.818 17.870 -10.301 1.00 40.84 81 LYS A C 1
ATOM 621 O O . LYS A 1 81 ? -5.342 17.219 -9.407 1.00 40.84 81 LYS A O 1
ATOM 626 N N . ILE A 1 82 ? -3.507 18.106 -10.359 1.00 44.03 82 ILE A N 1
ATOM 627 C CA . ILE A 1 82 ? -2.651 17.978 -9.181 1.00 44.03 82 ILE A CA 1
ATOM 628 C C . ILE A 1 82 ? -2.975 19.198 -8.325 1.00 44.03 82 ILE A C 1
ATOM 630 O O . ILE A 1 82 ? -2.416 20.270 -8.548 1.00 44.03 82 ILE A O 1
ATOM 634 N N . ASP A 1 83 ? -3.927 19.045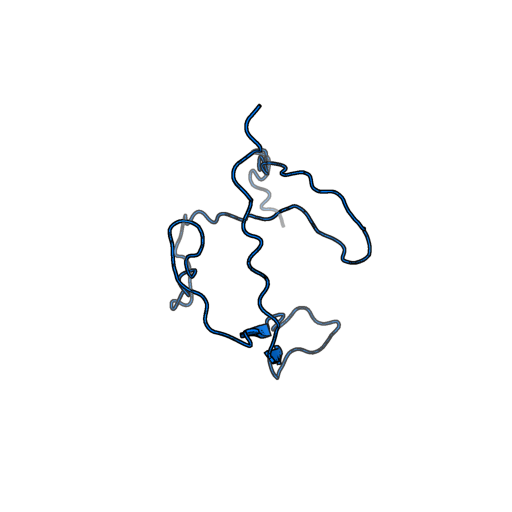 -7.413 1.00 38.94 83 ASP A N 1
ATOM 635 C CA . ASP A 1 83 ? -4.105 20.003 -6.334 1.00 38.94 83 ASP A CA 1
ATOM 636 C C . ASP A 1 83 ? -3.177 19.572 -5.198 1.00 38.94 83 ASP A C 1
ATOM 638 O O . ASP A 1 83 ? -3.327 18.501 -4.607 1.00 38.94 83 ASP A O 1
ATOM 642 N N . ASP A 1 84 ? -2.179 20.411 -4.929 1.00 37.03 84 ASP A N 1
ATOM 643 C CA . ASP A 1 84 ? -1.436 20.384 -3.678 1.00 37.03 84 ASP A CA 1
ATOM 644 C C . ASP A 1 84 ? -2.483 20.605 -2.580 1.00 37.03 84 ASP A C 1
ATOM 646 O O . ASP A 1 84 ? -3.073 21.686 -2.485 1.00 37.03 84 ASP A O 1
ATOM 650 N N . LEU A 1 85 ? -2.818 19.560 -1.816 1.00 37.53 85 LEU A N 1
ATOM 651 C CA . LEU A 1 85 ? -3.733 19.696 -0.689 1.00 37.53 85 LEU A CA 1
ATOM 652 C C . LEU A 1 85 ? -3.038 20.575 0.354 1.00 37.53 85 LEU A C 1
ATOM 654 O O . LEU A 1 85 ? -2.385 20.084 1.273 1.00 37.53 85 LEU A O 1
ATOM 658 N N . GLN A 1 86 ? -3.199 21.895 0.234 1.00 31.64 86 GLN A N 1
ATOM 659 C CA . GLN A 1 86 ? -3.063 22.782 1.374 1.00 31.64 86 GLN A CA 1
ATOM 660 C C . GLN A 1 86 ? -4.145 22.363 2.358 1.00 31.64 86 GLN A C 1
ATOM 662 O O . GLN A 1 86 ? -5.305 22.770 2.259 1.00 31.64 86 GLN A O 1
ATOM 667 N N . ILE A 1 87 ? -3.762 21.528 3.321 1.00 41.19 87 ILE A N 1
ATOM 668 C CA . ILE A 1 87 ? -4.524 21.367 4.549 1.00 41.19 87 ILE A CA 1
ATOM 669 C C . ILE A 1 87 ? -4.461 22.736 5.223 1.00 41.19 87 ILE A C 1
ATOM 671 O O . ILE A 1 87 ? -3.524 23.054 5.952 1.00 41.19 87 ILE A O 1
ATOM 675 N N . SER A 1 88 ? -5.426 23.594 4.885 1.00 29.80 88 SER A N 1
ATOM 676 C CA . SER A 1 88 ? -5.602 24.873 5.550 1.00 29.80 88 SER A CA 1
ATOM 677 C C . SER A 1 88 ? -5.685 24.609 7.050 1.00 29.80 88 SER A C 1
ATOM 679 O O . SER A 1 88 ? -6.383 23.706 7.517 1.00 29.80 88 SER A O 1
ATOM 681 N N . SER A 1 89 ? -4.891 25.369 7.792 1.00 36.78 89 SER A N 1
ATOM 682 C CA . SER A 1 89 ? -4.742 25.332 9.238 1.00 36.78 89 SER A CA 1
ATOM 683 C C . SER A 1 89 ? -6.028 25.789 9.941 1.00 36.78 89 SER A C 1
ATOM 685 O O . SER A 1 89 ? -6.049 26.840 10.572 1.00 36.78 89 SER A O 1
ATOM 687 N N . TRP A 1 90 ? -7.106 25.016 9.809 1.00 31.12 90 TRP A N 1
ATOM 688 C CA . TRP A 1 90 ? -8.378 25.195 10.513 1.00 31.12 90 TRP A CA 1
ATOM 689 C C . TRP A 1 90 ? -9.000 23.845 10.893 1.00 31.12 90 TRP A C 1
ATOM 691 O O . TRP A 1 90 ? -10.205 23.643 10.807 1.00 31.12 90 TRP A O 1
ATOM 701 N N . LEU A 1 91 ? -8.177 22.914 11.375 1.00 34.31 91 LEU A N 1
ATOM 702 C CA . LEU A 1 91 ? -8.622 21.925 12.361 1.00 34.31 91 LEU A CA 1
ATOM 703 C C . LEU A 1 91 ? -7.912 22.208 13.687 1.00 34.31 91 LEU A C 1
ATOM 705 O O . LEU A 1 91 ? -7.276 21.358 14.301 1.00 34.31 91 LEU A O 1
ATOM 709 N N . THR A 1 92 ? -8.017 23.462 14.126 1.00 39.31 92 THR A N 1
ATOM 710 C CA . THR A 1 92 ? -7.840 23.818 15.529 1.00 39.31 92 THR A CA 1
ATOM 711 C C . THR A 1 92 ? -9.017 23.220 16.290 1.00 39.31 92 THR A C 1
ATOM 713 O O . THR A 1 92 ? -10.157 23.619 16.080 1.00 39.31 92 THR A O 1
ATOM 716 N N . TYR A 1 93 ? -8.726 22.240 17.140 1.00 35.72 93 TYR A N 1
ATOM 717 C CA . TYR A 1 93 ? -9.385 22.032 18.428 1.00 35.72 93 TYR A CA 1
ATOM 718 C C . TYR A 1 93 ? -10.902 22.323 18.467 1.00 35.72 93 TYR A C 1
ATOM 720 O O . TYR A 1 93 ? -11.340 23.433 18.768 1.00 35.72 93 TYR A O 1
ATOM 728 N N . LYS A 1 94 ? -11.717 21.286 18.269 1.00 33.72 94 LYS A N 1
ATOM 729 C CA . LYS A 1 94 ? -13.042 21.203 18.893 1.00 33.72 94 LYS A CA 1
ATOM 730 C C . LYS A 1 94 ? -13.118 19.902 19.678 1.00 33.72 94 LYS A C 1
ATOM 732 O O . LYS A 1 94 ? -13.621 18.892 19.202 1.00 33.72 94 LYS A O 1
ATOM 737 N N . THR A 1 95 ? -12.572 19.939 20.888 1.00 42.19 95 THR A N 1
ATOM 738 C CA . THR A 1 95 ? -13.136 19.143 21.976 1.00 42.19 95 THR A CA 1
ATOM 739 C C . THR A 1 95 ? -14.407 19.865 22.443 1.00 42.19 95 THR A C 1
ATOM 741 O O . THR A 1 95 ? -14.395 21.088 22.594 1.00 42.19 95 THR A O 1
ATOM 744 N N . ASN A 1 96 ? -15.510 19.115 22.514 1.00 41.72 96 ASN A N 1
ATOM 745 C CA . ASN A 1 96 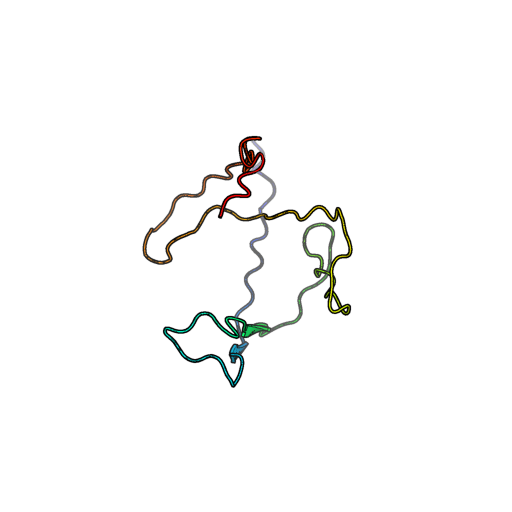? -16.821 19.365 23.146 1.00 41.72 96 ASN A CA 1
ATOM 746 C C . ASN A 1 96 ? -17.843 18.593 22.294 1.00 41.72 96 ASN A C 1
ATOM 748 O O . ASN A 1 96 ? -18.090 18.977 21.154 1.00 41.72 96 ASN A O 1
ATOM 752 N N . HIS A 1 97 ? -18.415 17.477 22.729 1.00 40.34 97 HIS A N 1
ATOM 753 C CA . HIS A 1 97 ? -18.861 17.072 24.060 1.00 40.34 97 HIS A CA 1
ATOM 754 C C . HIS A 1 97 ? -18.627 15.576 24.282 1.00 40.34 97 HIS A C 1
ATOM 756 O O . HIS A 1 97 ? -18.656 14.836 23.273 1.00 40.34 97 HIS A O 1
#

Foldseek 3Di:
DDDPDDDPPDDWDFPDKAQDPPDDPPDPPSRDIDTHTPDDDDDDPVDDDDDDDDDPDPDPPDDDDDDDQPCPDPPDDDDRDRDPPPPPPPPPDDDDD

pLDDT: mean 72.97, std 22.48, range [29.8, 96.75]

Organism: Papilio machaon (NCBI:txid76193)

InterPro domains:
  IPR001254 Serine proteases, trypsin domain [PF00089] (12-81)
  IPR009003 Peptidase S1, PA clan [SSF50494] (10-74)